Protein AF-A0A7R9VXM3-F1 (afdb_monomer_lite)

pLDDT: mean 88.67, std 7.14, range [49.38, 95.62]

Structure (mmCIF, N/CA/C/O backbone):
data_AF-A0A7R9VXM3-F1
#
_entry.id   AF-A0A7R9VXM3-F1
#
loop_
_atom_site.group_PDB
_atom_site.id
_atom_site.type_symbol
_atom_site.label_atom_id
_atom_site.label_alt_id
_atom_site.label_comp_id
_atom_site.label_asym_id
_atom_site.label_entity_id
_atom_site.label_seq_id
_atom_site.pdbx_PDB_ins_code
_atom_site.Cartn_x
_atom_site.Cartn_y
_atom_site.Cartn_z
_atom_site.occupancy
_atom_site.B_iso_or_equiv
_atom_site.auth_seq_id
_atom_site.auth_comp_id
_atom_site.auth_asym_id
_atom_site.auth_atom_id
_atom_site.pdbx_PDB_model_num
ATOM 1 N N . ILE A 1 1 ? -9.698 -6.255 -7.739 1.00 49.38 1 ILE A N 1
ATOM 2 C CA . ILE A 1 1 ? -10.841 -6.634 -6.862 1.00 49.38 1 ILE A CA 1
ATOM 3 C C . ILE A 1 1 ? -10.531 -7.866 -6.002 1.00 49.38 1 ILE A C 1
ATOM 5 O O . ILE A 1 1 ? -10.840 -7.818 -4.821 1.00 49.38 1 ILE A O 1
ATOM 9 N N . GLY A 1 2 ? -9.868 -8.910 -6.525 1.00 61.34 2 GLY A N 1
ATOM 10 C CA . GLY A 1 2 ? -9.646 -10.189 -5.817 1.00 61.34 2 GLY A CA 1
ATOM 11 C C . GLY A 1 2 ? -9.148 -10.106 -4.365 1.00 61.34 2 GLY A C 1
ATOM 12 O O . GLY A 1 2 ? -9.708 -10.771 -3.503 1.00 61.34 2 GLY A O 1
ATOM 13 N N . GLY A 1 3 ? -8.197 -9.220 -4.042 1.00 63.69 3 GLY A N 1
ATOM 14 C CA . GLY A 1 3 ? -7.724 -9.047 -2.656 1.00 63.69 3 GLY A CA 1
ATOM 15 C C . GLY A 1 3 ? -8.798 -8.590 -1.655 1.00 63.69 3 GLY A C 1
ATOM 16 O O . GLY A 1 3 ? -8.660 -8.815 -0.459 1.00 63.69 3 GLY A O 1
ATOM 17 N N . ARG A 1 4 ? -9.894 -7.986 -2.131 1.00 76.75 4 ARG A N 1
ATOM 18 C CA . ARG A 1 4 ? -11.041 -7.573 -1.304 1.00 76.75 4 ARG A CA 1
ATOM 19 C C . ARG A 1 4 ? -12.062 -8.690 -1.074 1.00 76.75 4 ARG A C 1
ATOM 21 O O . ARG A 1 4 ? -12.939 -8.540 -0.235 1.00 76.75 4 ARG A O 1
ATOM 28 N N . LEU A 1 5 ? -11.941 -9.798 -1.807 1.00 81.00 5 LEU A N 1
ATOM 29 C CA . LEU A 1 5 ? -12.837 -10.957 -1.741 1.00 81.00 5 LEU A CA 1
ATOM 30 C C . LEU A 1 5 ? -12.252 -12.099 -0.898 1.00 81.00 5 LEU A C 1
ATOM 32 O O . LEU A 1 5 ? -12.755 -13.219 -0.933 1.00 81.00 5 LEU A O 1
ATOM 36 N N . VAL A 1 6 ? -11.173 -11.839 -0.153 1.00 80.69 6 VAL A N 1
ATOM 37 C CA . VAL A 1 6 ? -10.501 -12.872 0.637 1.00 80.69 6 VAL A CA 1
ATOM 38 C C . VAL A 1 6 ? -11.431 -13.365 1.758 1.00 80.69 6 VAL A C 1
ATOM 40 O O . VAL A 1 6 ? -11.922 -12.540 2.539 1.00 80.69 6 VAL A O 1
ATOM 43 N N . PRO A 1 7 ? -11.673 -14.690 1.867 1.00 81.44 7 PRO A N 1
ATOM 44 C CA . PRO A 1 7 ? -12.524 -15.272 2.898 1.00 81.44 7 PRO A CA 1
ATOM 45 C C . PRO A 1 7 ? -12.081 -14.878 4.304 1.00 81.44 7 PRO A C 1
ATOM 47 O O . PRO A 1 7 ? -10.887 -14.807 4.586 1.00 81.44 7 PRO A O 1
ATOM 50 N N . ARG A 1 8 ? -13.040 -14.733 5.227 1.00 79.12 8 ARG A N 1
ATOM 51 C CA . ARG A 1 8 ? -12.789 -14.321 6.623 1.00 79.12 8 ARG A CA 1
ATOM 52 C C . ARG A 1 8 ? -11.693 -15.123 7.332 1.00 79.12 8 ARG A C 1
ATOM 54 O O . ARG A 1 8 ? -10.943 -14.569 8.120 1.00 79.12 8 ARG A O 1
ATOM 61 N N . ARG A 1 9 ? -11.580 -16.419 7.024 1.00 82.94 9 ARG A N 1
ATOM 62 C CA . ARG A 1 9 ? -10.581 -17.329 7.617 1.00 82.94 9 ARG A 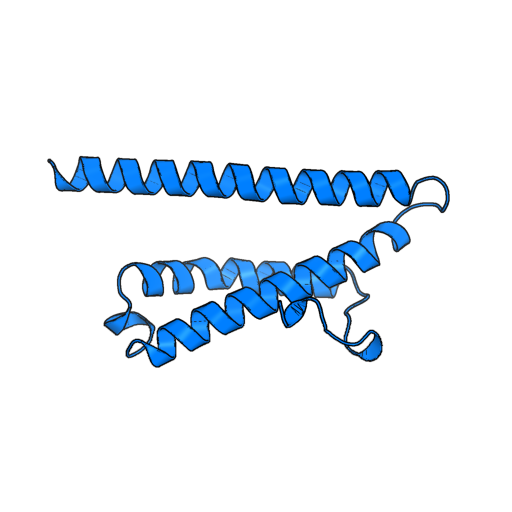CA 1
ATOM 63 C C . ARG A 1 9 ? -9.138 -17.003 7.219 1.00 82.94 9 ARG A C 1
ATOM 65 O O . ARG A 1 9 ? -8.220 -17.404 7.918 1.00 82.94 9 ARG A O 1
ATOM 72 N N . LEU A 1 10 ? -8.952 -16.309 6.100 1.00 84.88 10 LEU A N 1
ATOM 73 C CA . LEU A 1 10 ? -7.647 -15.930 5.562 1.00 84.88 10 LEU A CA 1
ATOM 74 C C . LEU A 1 10 ? -7.318 -14.456 5.825 1.00 84.88 10 LEU A C 1
ATOM 76 O O . LEU A 1 10 ? -6.268 -13.997 5.399 1.00 84.88 10 LEU A O 1
ATOM 80 N N . GLN A 1 11 ? -8.199 -13.708 6.497 1.00 88.88 11 GLN A N 1
ATOM 81 C CA . GLN A 1 11 ? -7.982 -12.298 6.812 1.00 88.88 11 GLN A CA 1
ATOM 82 C C . GLN A 1 11 ? -7.090 -12.155 8.045 1.00 88.88 11 GLN A C 1
ATOM 84 O O . GLN A 1 11 ? -7.301 -12.803 9.071 1.00 88.88 11 GLN A O 1
ATOM 89 N N . LEU A 1 12 ? -6.100 -11.271 7.961 1.00 88.94 12 LEU A N 1
ATOM 90 C CA . LEU A 1 12 ? -5.238 -10.958 9.094 1.00 88.94 12 LEU A CA 1
ATOM 91 C C . LEU A 1 12 ? -5.967 -10.079 10.109 1.00 88.94 12 LEU A C 1
ATOM 93 O O . LEU A 1 12 ? -6.514 -9.037 9.762 1.00 88.94 12 LEU A O 1
ATOM 97 N N . SER A 1 13 ? -5.897 -10.491 11.373 1.00 88.25 13 SER A N 1
ATOM 98 C CA . SER A 1 13 ? -6.465 -9.796 12.537 1.00 88.25 13 SER A CA 1
ATOM 99 C C . SER A 1 13 ? -5.403 -9.205 13.475 1.00 88.25 13 SER A C 1
ATOM 101 O O . SER A 1 13 ? -5.730 -8.585 14.482 1.00 88.25 13 SER A O 1
ATOM 103 N N . SER A 1 14 ? -4.119 -9.381 13.155 1.00 92.94 14 SER A N 1
ATOM 104 C CA . SER A 1 14 ? -2.996 -8.903 13.965 1.00 92.94 14 SER A CA 1
ATOM 105 C C . SER A 1 14 ? -2.434 -7.597 13.401 1.00 92.94 14 SER A C 1
ATOM 107 O O . SER A 1 14 ? -1.920 -7.580 12.281 1.00 92.94 14 SER A O 1
ATOM 109 N N . VAL A 1 15 ? -2.480 -6.522 14.199 1.00 92.94 15 VAL A N 1
ATOM 110 C CA . VAL A 1 15 ? -1.938 -5.200 13.829 1.00 92.94 15 VAL A CA 1
ATOM 111 C C . VAL A 1 15 ? -0.451 -5.267 13.458 1.00 92.94 15 VAL A C 1
ATOM 113 O O . VAL A 1 15 ? -0.122 -4.823 12.358 1.00 92.94 15 VAL A O 1
ATOM 116 N N . PRO A 1 16 ? 0.456 -5.864 14.265 1.00 95.06 16 PRO A N 1
ATOM 117 C CA . PRO A 1 16 ? 1.874 -5.920 13.905 1.00 95.06 16 PRO A CA 1
ATOM 118 C C . PRO A 1 16 ? 2.132 -6.629 12.574 1.00 95.06 16 PRO A C 1
ATOM 120 O O . PRO A 1 16 ? 2.958 -6.183 11.783 1.00 95.06 16 PRO A O 1
ATOM 123 N N . ARG A 1 17 ? 1.390 -7.709 12.285 1.00 94.06 17 ARG A N 1
ATOM 124 C CA . ARG A 1 17 ? 1.520 -8.436 11.012 1.00 94.06 17 ARG A CA 1
ATOM 125 C C . ARG A 1 17 ? 1.022 -7.609 9.829 1.00 94.06 17 ARG A C 1
ATOM 127 O O . ARG A 1 17 ? 1.646 -7.650 8.773 1.00 94.06 17 ARG A O 1
ATOM 134 N N . LEU A 1 18 ? -0.067 -6.853 9.992 1.00 93.12 18 LEU A N 1
ATOM 135 C CA . LEU A 1 18 ? -0.535 -5.937 8.950 1.00 93.12 18 LEU A CA 1
ATOM 136 C C . LEU A 1 18 ? 0.456 -4.809 8.685 1.00 93.12 18 LEU A C 1
ATOM 138 O O . LEU A 1 18 ? 0.726 -4.517 7.523 1.00 93.12 18 LEU A O 1
ATOM 142 N N . LEU A 1 19 ? 1.024 -4.213 9.735 1.00 94.19 19 LEU A N 1
ATOM 143 C CA . LEU A 1 19 ? 2.047 -3.179 9.591 1.00 94.19 19 LEU A CA 1
ATOM 144 C C . LEU A 1 19 ? 3.287 -3.728 8.883 1.00 94.19 19 LEU A C 1
ATOM 146 O O . LEU A 1 19 ? 3.764 -3.108 7.938 1.00 94.19 19 LEU A O 1
ATOM 150 N N . LEU A 1 20 ? 3.754 -4.922 9.262 1.00 95.62 20 LEU A N 1
ATOM 151 C CA . LEU A 1 20 ? 4.876 -5.583 8.596 1.00 95.62 20 LEU A CA 1
ATOM 152 C C . LEU A 1 20 ? 4.598 -5.825 7.108 1.00 95.62 20 LEU A C 1
ATOM 154 O O . LEU A 1 20 ? 5.431 -5.493 6.271 1.00 95.62 20 LEU A O 1
ATOM 158 N N . LEU A 1 21 ? 3.430 -6.364 6.751 1.00 93.50 21 LEU A N 1
ATOM 159 C CA . LEU A 1 21 ? 3.079 -6.560 5.342 1.00 93.50 21 LEU A CA 1
ATOM 160 C C . LEU A 1 21 ? 2.926 -5.233 4.587 1.00 93.50 21 LEU A C 1
ATOM 162 O O . LEU A 1 21 ? 3.285 -5.158 3.413 1.00 93.50 21 LEU A O 1
ATOM 166 N N . GLY A 1 22 ? 2.428 -4.187 5.250 1.00 93.12 22 GLY A N 1
ATOM 167 C CA . GLY A 1 22 ? 2.403 -2.828 4.715 1.00 93.12 22 GLY A CA 1
ATOM 168 C C . GLY A 1 22 ? 3.806 -2.309 4.401 1.00 93.12 22 GLY A C 1
ATOM 169 O O . GLY A 1 22 ? 4.033 -1.797 3.306 1.00 93.12 22 GLY A O 1
ATOM 170 N N . LEU A 1 23 ? 4.762 -2.516 5.310 1.00 94.75 23 LEU A N 1
ATOM 171 C CA . LEU A 1 23 ? 6.168 -2.156 5.117 1.00 94.75 23 LEU A CA 1
ATOM 172 C C . LEU A 1 23 ? 6.821 -2.963 3.995 1.00 94.75 23 LEU A C 1
ATOM 174 O O . LEU A 1 23 ? 7.456 -2.377 3.127 1.00 94.75 23 LEU A O 1
ATOM 178 N N . LEU A 1 24 ? 6.627 -4.283 3.962 1.00 93.75 24 LEU A N 1
ATOM 179 C CA . LEU A 1 24 ? 7.152 -5.138 2.892 1.00 93.75 24 LEU A CA 1
ATOM 180 C C . LEU A 1 24 ? 6.608 -4.716 1.525 1.00 93.75 24 LEU A C 1
ATOM 182 O O . LEU A 1 24 ? 7.342 -4.649 0.541 1.00 93.75 24 LEU A O 1
ATOM 186 N N . LYS A 1 25 ? 5.324 -4.357 1.464 1.00 92.25 25 LYS A N 1
ATOM 187 C CA . LYS A 1 25 ? 4.729 -3.809 0.251 1.00 92.25 25 LYS A CA 1
ATOM 188 C C . LYS A 1 25 ? 5.338 -2.457 -0.118 1.00 92.25 25 LYS A C 1
ATOM 190 O O . LYS A 1 25 ? 5.670 -2.258 -1.284 1.00 92.25 25 LYS A O 1
ATOM 195 N N . ALA A 1 26 ? 5.498 -1.543 0.834 1.00 90.56 26 ALA A N 1
ATOM 196 C CA . ALA A 1 26 ? 6.141 -0.256 0.581 1.00 90.56 26 ALA A CA 1
ATOM 197 C C . ALA A 1 26 ? 7.584 -0.438 0.077 1.00 90.56 26 ALA A C 1
ATOM 199 O O . ALA A 1 26 ? 7.978 0.207 -0.888 1.00 90.56 26 ALA A O 1
ATOM 200 N N . ALA A 1 27 ? 8.329 -1.392 0.639 1.00 92.25 27 ALA A N 1
ATOM 201 C CA . ALA A 1 27 ? 9.678 -1.747 0.204 1.00 92.25 27 ALA A CA 1
ATOM 202 C C . ALA A 1 27 ? 9.734 -2.307 -1.229 1.00 92.25 27 ALA A C 1
ATOM 204 O O . ALA A 1 27 ? 10.783 -2.249 -1.861 1.00 92.25 27 ALA A O 1
ATOM 205 N N . SER A 1 28 ? 8.617 -2.805 -1.771 1.00 90.19 28 SER A N 1
ATOM 206 C CA . SER A 1 28 ? 8.522 -3.235 -3.174 1.00 90.19 28 SER A CA 1
ATOM 207 C C . SER A 1 28 ? 8.192 -2.103 -4.164 1.00 90.19 28 SER A C 1
ATOM 209 O O . SER A 1 28 ? 8.207 -2.332 -5.372 1.00 90.19 28 SER A O 1
ATOM 211 N N . LEU A 1 29 ? 7.938 -0.872 -3.695 1.00 88.75 29 LEU A N 1
ATOM 212 C CA . LEU A 1 29 ? 7.689 0.284 -4.571 1.00 88.75 29 LEU A CA 1
ATOM 213 C C . LEU A 1 29 ? 8.855 0.609 -5.522 1.00 88.75 29 LEU A C 1
ATOM 215 O O . LEU A 1 29 ? 8.570 0.841 -6.694 1.00 88.75 29 LEU A O 1
ATOM 219 N N . PRO A 1 30 ? 10.139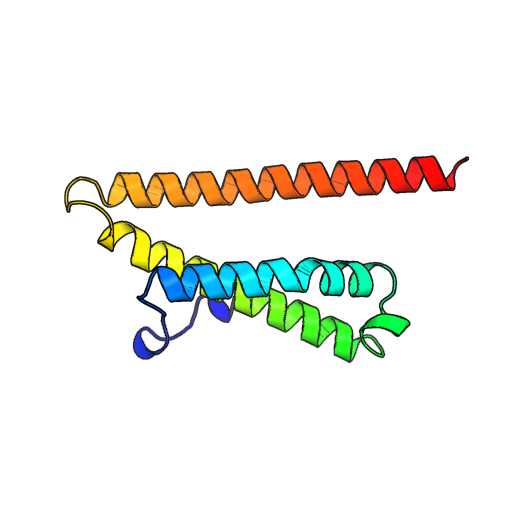 0.600 -5.105 1.00 88.88 30 PRO A N 1
ATOM 220 C CA . PRO A 1 30 ? 11.253 0.861 -6.018 1.00 88.88 30 PRO A CA 1
ATOM 221 C C . PRO A 1 30 ? 11.288 -0.111 -7.199 1.00 88.88 30 PRO A C 1
ATOM 223 O O . PRO A 1 30 ? 11.520 0.310 -8.328 1.00 88.88 30 PRO A O 1
ATOM 226 N N . LEU A 1 31 ? 10.981 -1.393 -6.959 1.00 88.00 31 LEU A N 1
ATOM 227 C CA . LEU A 1 31 ? 10.875 -2.400 -8.015 1.00 88.00 31 LEU A CA 1
ATOM 228 C C . LEU A 1 31 ? 9.719 -2.088 -8.974 1.00 88.00 31 LEU A C 1
ATOM 230 O O . LEU A 1 31 ? 9.874 -2.224 -10.183 1.00 88.00 31 LEU A O 1
ATOM 234 N N . LEU A 1 32 ? 8.576 -1.637 -8.448 1.00 87.19 32 LEU A N 1
ATOM 235 C CA . LEU A 1 32 ? 7.437 -1.228 -9.269 1.00 87.19 32 LEU A CA 1
ATOM 236 C C . LEU A 1 32 ? 7.781 -0.013 -10.143 1.00 87.19 32 LEU A C 1
ATOM 238 O O . LEU A 1 32 ? 7.457 -0.009 -11.325 1.00 87.19 32 LEU A O 1
ATOM 242 N N . PHE A 1 33 ? 8.473 0.990 -9.595 1.00 86.00 33 PHE A N 1
ATOM 243 C CA . PHE A 1 33 ? 8.943 2.140 -10.371 1.00 86.00 33 PHE A CA 1
ATOM 244 C C . PHE A 1 33 ? 9.946 1.724 -11.453 1.00 86.00 33 PHE A C 1
ATOM 246 O O . PHE A 1 33 ? 9.793 2.120 -12.605 1.00 86.00 33 PHE A O 1
ATOM 253 N N . LEU A 1 34 ? 10.918 0.870 -11.119 1.00 88.44 34 LEU A N 1
ATOM 254 C CA . LEU A 1 34 ? 11.847 0.289 -12.094 1.00 88.44 34 LEU A CA 1
ATOM 255 C C . LEU A 1 34 ? 11.107 -0.440 -13.219 1.00 88.44 34 LEU A C 1
ATOM 257 O O . LEU A 1 34 ? 11.437 -0.249 -14.383 1.00 88.44 34 LEU A O 1
ATOM 261 N N . ALA A 1 35 ? 10.080 -1.220 -12.889 1.00 87.44 35 ALA A N 1
ATOM 262 C CA . ALA A 1 35 ? 9.273 -1.929 -13.873 1.00 87.44 35 ALA A CA 1
ATOM 263 C C . ALA A 1 35 ? 8.413 -1.007 -14.750 1.00 87.44 35 ALA A C 1
ATOM 265 O O . ALA A 1 35 ? 8.162 -1.342 -15.902 1.00 87.44 35 ALA A O 1
ATOM 266 N N . ILE A 1 36 ? 7.980 0.149 -14.239 1.00 83.19 36 ILE A N 1
ATOM 267 C CA . ILE A 1 36 ? 7.218 1.139 -15.015 1.00 83.19 36 ILE A CA 1
ATOM 268 C C . ILE A 1 36 ? 8.119 1.854 -16.029 1.00 83.19 36 ILE A C 1
ATOM 270 O O . ILE A 1 36 ? 7.723 2.019 -17.179 1.00 83.19 36 ILE A O 1
ATOM 274 N N . PHE A 1 37 ? 9.319 2.273 -15.621 1.00 83.38 37 PHE A N 1
ATOM 275 C CA . PHE A 1 37 ? 10.222 3.035 -16.493 1.00 83.38 37 PHE A CA 1
ATOM 276 C C . PHE A 1 37 ? 11.117 2.149 -17.372 1.00 83.38 37 PHE A C 1
ATOM 278 O O . PHE A 1 37 ? 11.471 2.544 -18.479 1.00 83.38 37 PHE A O 1
ATOM 285 N N . TYR A 1 38 ? 11.463 0.946 -16.904 1.00 86.44 38 TYR A N 1
ATOM 286 C CA . TYR A 1 38 ? 12.373 0.006 -17.569 1.00 86.44 38 TYR A CA 1
ATOM 287 C C . TYR A 1 38 ? 11.807 -1.429 -17.560 1.00 86.44 38 TYR A C 1
ATOM 289 O O . TYR A 1 38 ? 12.416 -2.345 -16.991 1.00 86.44 38 TYR A O 1
ATOM 297 N N . PRO A 1 39 ? 10.641 -1.660 -18.194 1.00 81.69 39 PRO A N 1
ATOM 298 C CA . PRO A 1 39 ? 9.894 -2.916 -18.081 1.00 81.69 39 PRO A CA 1
ATOM 299 C C . PRO A 1 39 ? 10.707 -4.144 -18.501 1.00 81.69 39 PRO A C 1
ATOM 301 O O . PRO A 1 39 ? 10.739 -5.143 -17.775 1.00 81.69 39 PRO A O 1
ATOM 304 N N . SER A 1 40 ? 11.433 -4.058 -19.618 1.00 81.56 40 SER A N 1
ATOM 305 C CA . SER A 1 40 ? 12.228 -5.167 -20.160 1.00 81.56 40 SER A CA 1
ATOM 306 C C . SER A 1 40 ? 13.376 -5.584 -19.235 1.00 81.56 40 SER A C 1
ATOM 308 O O . SER A 1 40 ? 13.639 -6.774 -19.090 1.00 81.56 40 SER A O 1
ATOM 310 N N . ALA A 1 41 ? 14.026 -4.622 -18.572 1.00 82.44 41 ALA A N 1
ATOM 311 C CA . ALA A 1 41 ? 15.156 -4.878 -17.677 1.00 82.44 41 ALA A CA 1
ATOM 312 C C . ALA A 1 41 ? 14.715 -5.399 -16.300 1.00 82.44 41 ALA A C 1
ATOM 314 O O . ALA A 1 41 ? 15.406 -6.217 -15.701 1.00 82.44 41 ALA A O 1
ATOM 315 N N . ALA A 1 42 ? 13.567 -4.937 -15.797 1.00 84.00 42 ALA A N 1
ATOM 316 C CA . ALA A 1 42 ? 13.104 -5.266 -14.451 1.00 84.00 42 ALA A CA 1
ATOM 317 C C . ALA A 1 42 ? 12.222 -6.523 -14.382 1.00 84.00 42 ALA A C 1
ATOM 319 O O . ALA A 1 42 ? 12.167 -7.171 -13.339 1.00 84.00 42 ALA A O 1
ATOM 320 N N . THR A 1 43 ? 11.499 -6.856 -15.457 1.00 87.62 43 THR A N 1
ATOM 321 C CA . THR A 1 43 ? 10.454 -7.899 -15.412 1.00 87.62 43 THR A CA 1
ATOM 322 C C . THR A 1 43 ? 10.562 -8.966 -16.498 1.00 87.62 43 THR A C 1
ATOM 324 O O . THR A 1 43 ? 9.817 -9.941 -16.459 1.00 87.62 43 THR A O 1
ATOM 327 N N . GLY A 1 44 ? 11.490 -8.824 -17.450 1.00 86.44 44 GLY A N 1
ATOM 328 C CA . GLY A 1 44 ? 11.674 -9.799 -18.530 1.00 86.44 44 GLY A CA 1
ATOM 329 C C . GLY A 1 44 ? 10.561 -9.796 -19.587 1.00 86.44 44 GLY A C 1
ATOM 330 O O . GLY A 1 44 ? 10.492 -10.724 -20.387 1.00 86.44 44 GLY A O 1
ATOM 331 N N . GLY A 1 45 ? 9.697 -8.772 -19.596 1.00 87.06 45 GLY A N 1
ATOM 332 C CA . GLY A 1 45 ? 8.645 -8.563 -20.597 1.00 87.06 45 GLY A CA 1
ATOM 333 C C . GLY A 1 45 ? 7.249 -8.367 -19.999 1.00 87.06 45 GLY A C 1
ATOM 334 O O . GLY A 1 45 ? 7.060 -8.352 -18.782 1.00 87.06 45 GLY A O 1
ATOM 335 N N . ASP A 1 46 ? 6.249 -8.249 -20.873 1.00 89.06 46 ASP A N 1
ATOM 336 C CA . ASP A 1 46 ? 4.880 -7.849 -20.511 1.00 89.06 46 ASP A CA 1
ATOM 337 C C . ASP A 1 46 ? 4.202 -8.794 -19.514 1.00 89.06 46 ASP A C 1
ATOM 339 O O . ASP A 1 46 ? 3.468 -8.351 -18.632 1.00 89.06 46 ASP A O 1
ATOM 343 N N . VAL A 1 47 ? 4.473 -10.101 -19.610 1.00 91.19 47 VAL A N 1
ATOM 344 C CA . VAL A 1 47 ? 3.929 -11.099 -18.674 1.00 91.19 47 VAL A CA 1
ATOM 345 C C . VAL A 1 47 ? 4.465 -10.859 -17.264 1.00 91.19 47 VAL A C 1
ATOM 347 O O . VAL A 1 47 ? 3.699 -10.879 -16.301 1.00 91.19 47 VAL A O 1
ATOM 350 N N . GLY A 1 48 ? 5.765 -10.588 -17.129 1.00 90.25 48 GLY A N 1
ATOM 351 C CA . GLY A 1 48 ? 6.381 -10.288 -15.839 1.00 90.25 48 GLY A CA 1
ATOM 352 C C . GLY A 1 48 ? 5.842 -8.990 -15.242 1.00 90.25 48 GLY A C 1
ATOM 353 O O . GLY A 1 48 ? 5.505 -8.951 -14.057 1.00 90.25 48 GLY A O 1
ATOM 354 N N . LEU A 1 49 ? 5.676 -7.953 -16.068 1.00 90.25 49 LEU A N 1
ATOM 355 C CA . LEU A 1 49 ? 5.060 -6.692 -15.656 1.00 90.25 49 LEU A CA 1
ATOM 356 C C . LEU A 1 49 ? 3.610 -6.894 -15.195 1.00 90.25 49 LEU A C 1
ATOM 358 O O . LEU A 1 49 ? 3.232 -6.420 -14.122 1.00 90.25 49 LEU A O 1
ATOM 362 N N . ALA A 1 50 ? 2.809 -7.638 -15.960 1.00 91.31 50 ALA A N 1
ATOM 363 C CA . ALA A 1 50 ? 1.422 -7.939 -15.621 1.00 91.31 50 ALA A CA 1
ATOM 364 C C . ALA A 1 50 ? 1.310 -8.714 -14.299 1.00 91.31 50 ALA A C 1
ATOM 366 O O . ALA A 1 50 ? 0.460 -8.391 -13.465 1.00 91.31 50 ALA A O 1
ATOM 367 N N . LEU A 1 51 ? 2.193 -9.692 -14.068 1.00 91.75 51 LEU A N 1
ATOM 368 C CA . LEU A 1 51 ?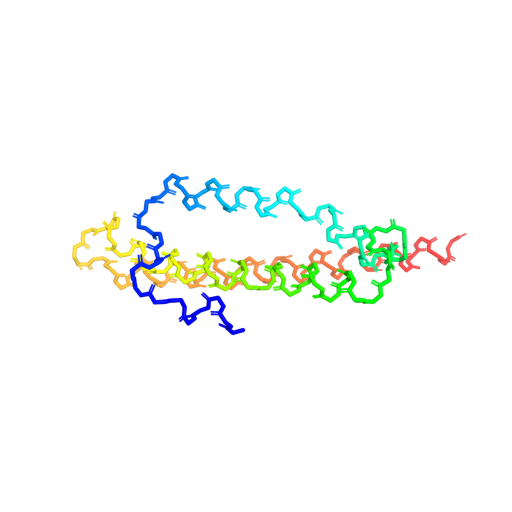 2.259 -10.434 -12.809 1.00 91.75 51 LEU A CA 1
ATOM 369 C C . LEU A 1 51 ? 2.655 -9.530 -11.639 1.00 91.75 51 LEU A C 1
ATOM 371 O O . LEU A 1 51 ? 1.996 -9.563 -10.599 1.00 91.75 51 LEU A O 1
ATOM 375 N N . LEU A 1 52 ? 3.682 -8.694 -11.803 1.00 91.25 52 LEU A N 1
ATOM 376 C CA . LEU A 1 52 ? 4.130 -7.764 -10.767 1.00 91.25 52 LEU A CA 1
ATOM 377 C C . LEU A 1 52 ? 3.010 -6.793 -10.374 1.00 91.25 52 LEU A C 1
ATOM 379 O O . LEU A 1 52 ? 2.671 -6.680 -9.193 1.00 91.25 52 LEU A O 1
ATOM 383 N N . VAL A 1 53 ? 2.396 -6.135 -11.359 1.00 90.69 53 VAL A N 1
ATOM 384 C CA . VAL A 1 53 ? 1.283 -5.198 -11.147 1.00 90.69 53 VAL A CA 1
ATOM 385 C C . VAL A 1 53 ? 0.082 -5.917 -10.535 1.00 90.69 53 VAL A C 1
ATOM 387 O O . VAL A 1 53 ? -0.502 -5.421 -9.569 1.00 90.69 53 VAL A O 1
ATOM 390 N N . GLY A 1 54 ? -0.256 -7.109 -11.035 1.00 90.94 54 GLY A N 1
ATOM 391 C CA . GLY A 1 54 ? -1.343 -7.940 -10.522 1.00 90.94 54 GLY A CA 1
ATOM 392 C C . GLY A 1 54 ? -1.156 -8.299 -9.047 1.00 90.94 54 GLY A C 1
ATOM 393 O O . GLY A 1 54 ? -2.047 -8.045 -8.231 1.00 90.94 54 GLY A O 1
ATOM 394 N N . CYS A 1 55 ? 0.021 -8.803 -8.675 1.00 90.44 55 CYS A N 1
ATOM 395 C CA . CYS A 1 55 ? 0.394 -9.085 -7.288 1.00 90.44 55 CYS A CA 1
ATOM 396 C C . CYS A 1 55 ? 0.324 -7.824 -6.420 1.00 90.44 55 CYS A C 1
ATOM 398 O O . CYS A 1 55 ? -0.239 -7.850 -5.320 1.00 90.44 55 CYS A O 1
ATOM 400 N N . PHE A 1 56 ? 0.827 -6.695 -6.926 1.00 91.31 56 PHE A N 1
ATOM 401 C CA . PHE A 1 56 ? 0.797 -5.428 -6.207 1.00 91.31 56 PHE A CA 1
ATOM 402 C C . PHE A 1 56 ? -0.642 -4.967 -5.937 1.00 91.31 56 PHE A C 1
ATOM 404 O O . PHE A 1 56 ? -0.958 -4.551 -4.819 1.00 91.31 56 PHE A O 1
ATOM 411 N N . TRP A 1 57 ? -1.532 -5.090 -6.922 1.00 89.88 57 TRP A N 1
ATOM 412 C CA . TRP A 1 57 ? -2.952 -4.756 -6.813 1.00 89.88 57 TRP A CA 1
ATOM 413 C C . TRP A 1 57 ? -3.718 -5.678 -5.866 1.00 89.88 57 TRP A C 1
ATOM 415 O O . TRP A 1 57 ? -4.492 -5.198 -5.030 1.00 89.88 57 TRP A O 1
ATOM 425 N N . VAL A 1 58 ? -3.513 -6.993 -5.970 1.00 90.81 58 VAL A N 1
ATOM 426 C CA . VAL A 1 58 ? -4.138 -7.971 -5.069 1.00 90.81 58 VAL A CA 1
ATOM 427 C C . VAL A 1 58 ? -3.691 -7.711 -3.632 1.00 90.81 58 VAL A C 1
ATOM 429 O O . VAL A 1 58 ? -4.544 -7.586 -2.752 1.00 90.81 58 VAL A O 1
ATOM 432 N N . GLY A 1 59 ? -2.388 -7.518 -3.407 1.00 90.81 59 GLY A N 1
ATOM 433 C CA . GLY A 1 59 ? -1.834 -7.175 -2.099 1.00 90.81 59 GLY A CA 1
ATOM 434 C C . GLY A 1 59 ? -2.392 -5.866 -1.535 1.00 90.81 59 GLY A C 1
ATOM 435 O O . GLY A 1 59 ? -2.777 -5.823 -0.368 1.00 90.81 59 GLY A O 1
ATOM 436 N N . SER A 1 60 ? -2.524 -4.816 -2.359 1.00 90.94 60 SER A N 1
ATOM 437 C CA . SER A 1 60 ? -3.177 -3.558 -1.954 1.00 90.94 60 SER A CA 1
ATOM 438 C C . SER A 1 60 ? -4.617 -3.795 -1.498 1.00 90.94 60 SER A C 1
ATOM 440 O O . SER A 1 60 ? -5.023 -3.317 -0.441 1.00 90.94 60 SER A O 1
ATOM 442 N N . GLY A 1 61 ? -5.398 -4.544 -2.283 1.00 90.88 61 GLY A N 1
ATOM 443 C CA . GLY A 1 61 ? -6.790 -4.846 -1.956 1.00 90.88 61 GLY A CA 1
ATOM 444 C C . GLY A 1 61 ? -6.930 -5.626 -0.649 1.00 90.88 61 GLY A C 1
ATOM 445 O O . GLY A 1 61 ? -7.800 -5.307 0.162 1.00 90.88 61 GLY A O 1
ATOM 446 N N . TYR A 1 62 ? -6.050 -6.601 -0.435 1.00 92.56 62 TYR A N 1
ATOM 447 C CA . TYR A 1 62 ? -6.027 -7.425 0.768 1.00 92.56 62 TYR A CA 1
ATOM 448 C C . TYR A 1 62 ? -5.661 -6.628 2.025 1.00 92.56 62 TYR A C 1
ATOM 450 O O . TYR A 1 62 ? -6.415 -6.650 3.000 1.00 92.56 62 TYR A O 1
ATOM 458 N N . LEU A 1 63 ? -4.564 -5.864 1.988 1.00 92.81 63 LEU A N 1
ATOM 459 C CA . LEU A 1 63 ? -4.132 -5.025 3.112 1.00 92.81 63 LEU A CA 1
ATOM 460 C C . LEU A 1 63 ? -5.168 -3.975 3.480 1.00 92.81 63 LEU A C 1
ATOM 462 O O . LEU A 1 63 ? -5.462 -3.786 4.659 1.00 92.81 63 LEU A O 1
ATOM 466 N N . ASN A 1 64 ? -5.752 -3.330 2.471 1.00 91.88 64 ASN A N 1
ATOM 467 C CA . ASN A 1 64 ? -6.804 -2.351 2.679 1.00 91.88 64 ASN A CA 1
ATOM 468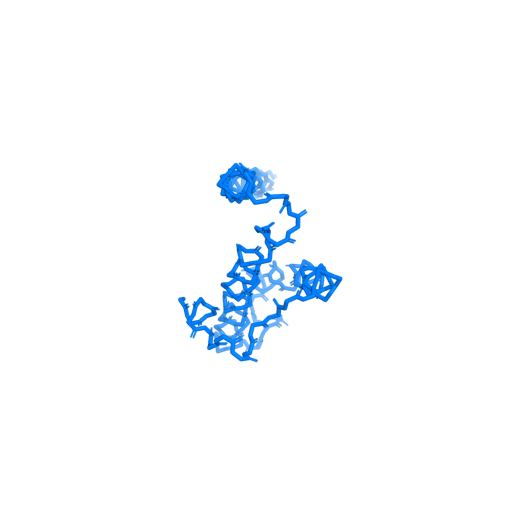 C C . ASN A 1 64 ? -7.989 -2.991 3.414 1.00 91.88 64 ASN A C 1
ATOM 470 O O . ASN A 1 64 ? -8.419 -2.497 4.450 1.00 91.88 64 ASN A O 1
ATOM 474 N N . THR A 1 65 ? -8.461 -4.142 2.930 1.00 91.56 65 THR A N 1
ATOM 475 C CA . THR A 1 65 ? -9.607 -4.852 3.521 1.00 91.56 65 THR A CA 1
ATOM 476 C C . THR A 1 65 ? -9.338 -5.280 4.959 1.00 91.56 65 THR A C 1
ATOM 478 O O . THR A 1 65 ? -10.153 -5.007 5.836 1.00 91.56 65 THR A O 1
ATOM 481 N N . CYS A 1 66 ? -8.186 -5.898 5.229 1.00 92.56 66 CYS A N 1
ATOM 482 C CA . CYS A 1 66 ? -7.845 -6.322 6.587 1.00 92.56 66 CYS A CA 1
ATOM 483 C C . CYS A 1 66 ? -7.731 -5.128 7.542 1.00 92.56 66 CYS A C 1
ATOM 485 O O . CYS A 1 66 ? -8.202 -5.201 8.674 1.00 92.56 66 CYS A O 1
ATOM 487 N N . SER A 1 67 ? -7.175 -4.006 7.080 1.00 92.38 67 SER A N 1
ATOM 488 C CA . SER A 1 67 ? -7.053 -2.805 7.910 1.00 92.38 67 SER A CA 1
ATOM 489 C C . SER A 1 67 ? -8.419 -2.221 8.293 1.00 92.38 67 SER A C 1
ATOM 491 O O . SER A 1 67 ? -8.633 -1.910 9.464 1.00 92.38 67 SER A O 1
ATOM 493 N N . TYR A 1 68 ? -9.375 -2.170 7.354 1.00 91.12 68 TYR A N 1
ATOM 494 C CA . TYR A 1 68 ? -10.753 -1.742 7.645 1.00 91.12 68 TYR A CA 1
ATOM 495 C C . TYR A 1 68 ? -11.473 -2.656 8.642 1.00 91.12 68 TYR A C 1
ATOM 497 O O . TYR A 1 68 ? -12.332 -2.194 9.388 1.00 91.12 68 TYR A O 1
ATOM 505 N N . LEU A 1 69 ? -11.136 -3.946 8.667 1.00 91.44 69 LEU A N 1
ATOM 506 C CA . LEU A 1 69 ? -11.734 -4.903 9.598 1.00 91.44 69 LEU A CA 1
ATOM 507 C C . LEU A 1 69 ? -11.115 -4.837 10.996 1.00 91.44 69 LEU A C 1
ATOM 509 O O . LEU A 1 69 ? -11.825 -5.051 11.977 1.00 91.44 69 LEU A O 1
ATOM 513 N N . ILE A 1 70 ? -9.819 -4.534 11.094 1.00 92.75 70 ILE A N 1
ATOM 514 C CA . ILE A 1 70 ? -9.121 -4.402 12.377 1.00 92.75 70 ILE A CA 1
ATOM 515 C C . ILE A 1 70 ? -9.427 -3.068 13.058 1.00 92.75 70 ILE A C 1
ATOM 517 O O . ILE A 1 70 ? -9.597 -3.042 14.270 1.00 92.75 70 ILE A O 1
ATOM 521 N N . VAL A 1 71 ? -9.500 -1.951 12.331 1.00 93.44 71 VAL A N 1
ATOM 522 C CA . VAL A 1 71 ? -9.633 -0.617 12.950 1.00 93.44 71 VAL A CA 1
ATOM 523 C C . VAL A 1 71 ? -10.744 -0.520 14.014 1.00 93.44 71 VAL A C 1
ATOM 525 O O . VAL A 1 71 ? -10.465 -0.032 15.112 1.00 93.44 71 VAL A O 1
ATOM 528 N N . PRO A 1 72 ? -11.969 -1.036 13.787 1.00 91.56 72 PRO A N 1
ATOM 529 C CA . PRO A 1 72 ? -13.039 -0.988 14.785 1.00 91.56 72 PRO A CA 1
ATOM 530 C C . PRO A 1 72 ? -12.775 -1.839 16.035 1.00 91.56 72 PRO A C 1
ATOM 532 O O . PRO A 1 72 ? -13.453 -1.655 17.044 1.00 91.56 72 PRO A O 1
ATOM 535 N N . THR A 1 73 ? -11.839 -2.793 15.985 1.00 92.38 73 THR A N 1
ATOM 536 C CA . THR A 1 73 ? -11.450 -3.608 17.147 1.00 92.38 73 THR A CA 1
ATOM 537 C C . THR A 1 73 ? -10.409 -2.917 18.023 1.00 92.38 73 THR A C 1
ATOM 539 O O . THR A 1 73 ? -10.129 -3.406 19.111 1.00 92.38 73 THR A O 1
ATOM 542 N N . LEU A 1 74 ? -9.832 -1.800 17.565 1.00 93.00 74 LEU A N 1
ATOM 543 C CA . LEU A 1 74 ? -8.821 -1.028 18.297 1.00 93.00 74 LEU A CA 1
ATOM 544 C C . LEU A 1 74 ? -9.416 0.099 19.146 1.00 93.00 74 LEU A C 1
ATOM 546 O O . LEU A 1 74 ? -8.688 0.759 19.881 1.00 93.00 74 LEU A O 1
ATOM 550 N N . VAL A 1 75 ? -10.724 0.336 19.036 1.00 95.25 75 VAL A N 1
ATOM 551 C CA . VAL A 1 75 ? -11.418 1.437 19.709 1.00 95.25 75 VAL A CA 1
ATOM 552 C C . VAL A 1 75 ? -12.615 0.935 20.524 1.00 95.25 75 VAL A C 1
ATOM 554 O O . VAL A 1 75 ? -13.176 -0.123 20.215 1.00 95.25 75 VAL A O 1
ATOM 557 N N . PRO A 1 76 ? -13.062 1.691 21.545 1.00 95.50 76 PRO A N 1
ATOM 558 C CA . PRO A 1 76 ? -14.270 1.362 22.297 1.00 95.50 76 PRO A CA 1
ATOM 559 C C . PRO A 1 76 ? -15.527 1.277 21.404 1.00 95.50 76 PRO A C 1
ATOM 561 O O . PRO A 1 76 ? -15.595 1.948 20.369 1.00 95.50 76 PRO A O 1
ATOM 564 N N . PRO A 1 77 ? -16.574 0.521 21.804 1.00 93.12 77 PRO A N 1
ATOM 565 C CA . PRO A 1 77 ? -17.773 0.297 20.987 1.00 93.12 77 PRO A CA 1
ATOM 566 C C . PRO A 1 77 ? -18.450 1.567 20.455 1.00 93.12 77 PRO A C 1
ATOM 568 O O . PRO A 1 77 ? -18.876 1.579 19.302 1.00 93.12 77 PRO A O 1
ATOM 571 N N . GLY A 1 78 ? -18.487 2.642 21.249 1.00 95.38 78 GLY A N 1
ATOM 572 C CA . GLY A 1 78 ? -19.088 3.922 20.858 1.00 95.38 78 GLY A CA 1
ATOM 573 C C . GLY A 1 78 ? -18.305 4.717 19.805 1.00 95.38 78 GLY A C 1
ATOM 574 O O . GLY A 1 78 ? -18.820 5.701 19.289 1.00 95.38 78 GLY A O 1
ATOM 575 N N . GLN A 1 79 ? -17.079 4.308 19.461 1.00 95.50 79 GLN A N 1
ATOM 576 C CA . GLN A 1 79 ? -16.192 5.048 18.550 1.00 95.50 79 GLN A CA 1
ATOM 577 C C . GLN A 1 79 ? -15.911 4.316 17.230 1.00 95.50 79 GLN A C 1
ATOM 579 O O . GLN A 1 79 ? -15.213 4.841 16.363 1.00 95.50 79 GLN A O 1
ATOM 584 N N . LYS A 1 80 ? -16.473 3.118 17.027 1.00 93.81 80 LYS A N 1
ATOM 585 C CA . LYS A 1 80 ? -16.213 2.275 15.844 1.00 93.81 80 LYS A CA 1
ATOM 586 C C . LYS A 1 80 ? -16.518 2.970 14.514 1.00 93.81 80 LYS A C 1
ATOM 588 O O . LYS A 1 80 ? -15.753 2.832 13.557 1.00 93.81 80 LYS A O 1
ATOM 593 N N . GLY A 1 81 ? -17.614 3.731 14.461 1.00 92.75 81 GLY A N 1
ATOM 594 C CA . GLY A 1 81 ? -17.997 4.510 13.281 1.00 92.75 81 GLY A CA 1
ATOM 595 C C . GLY A 1 81 ? -16.988 5.616 12.965 1.00 92.75 81 GLY A C 1
ATOM 596 O O . GLY A 1 81 ? -16.513 5.707 11.836 1.00 92.75 81 GLY A O 1
ATOM 597 N N . ALA A 1 82 ? -16.586 6.389 13.979 1.00 94.31 82 ALA A N 1
ATOM 598 C CA . ALA A 1 82 ? -15.590 7.450 13.832 1.00 94.31 82 ALA A CA 1
ATOM 599 C C . ALA A 1 82 ? -14.225 6.900 13.391 1.00 94.31 82 ALA A C 1
ATOM 601 O O . ALA A 1 82 ? -13.615 7.437 12.471 1.00 94.31 82 ALA A O 1
ATOM 602 N N . ALA A 1 83 ? -13.779 5.784 13.975 1.00 93.62 83 ALA A N 1
ATOM 603 C CA . ALA A 1 83 ? -12.524 5.138 13.597 1.00 93.62 83 ALA A CA 1
ATOM 604 C C . ALA A 1 83 ? -12.535 4.650 12.134 1.00 93.62 83 ALA A C 1
ATOM 606 O O . ALA A 1 83 ? -11.571 4.859 11.398 1.00 93.62 83 ALA A O 1
ATOM 607 N N . SER A 1 84 ? -13.652 4.072 11.681 1.00 91.38 84 SER A N 1
ATOM 608 C CA . SER A 1 84 ? -13.833 3.667 10.276 1.00 91.38 84 SER A CA 1
ATOM 609 C C . SER A 1 84 ? -13.849 4.872 9.325 1.00 91.38 84 SER A C 1
ATOM 611 O O . SER A 1 84 ? -13.274 4.822 8.234 1.00 91.38 84 SER A O 1
ATOM 613 N N . GLY A 1 85 ? -14.472 5.975 9.753 1.00 92.31 85 GLY A N 1
ATOM 614 C CA . GLY A 1 85 ? -14.469 7.246 9.030 1.00 92.31 85 GLY A CA 1
ATOM 615 C C . GLY A 1 85 ? -13.058 7.814 8.875 1.00 92.31 85 GLY A C 1
ATOM 616 O O . GLY A 1 85 ? -12.639 8.102 7.757 1.00 92.31 85 GLY A O 1
ATOM 617 N N . LEU A 1 86 ? -12.288 7.878 9.966 1.00 93.81 86 LEU A N 1
ATOM 618 C CA . LEU A 1 86 ? -10.891 8.326 9.948 1.00 93.81 86 LEU A CA 1
ATOM 619 C C . LEU A 1 86 ? -10.030 7.492 8.998 1.00 93.81 86 LEU A C 1
ATOM 621 O O . LEU A 1 86 ? -9.248 8.055 8.236 1.00 93.81 86 LEU A O 1
ATOM 625 N N . MET A 1 87 ? -10.202 6.168 8.992 1.00 92.62 87 MET A N 1
ATOM 626 C CA . MET A 1 87 ? -9.485 5.299 8.060 1.00 92.62 87 MET A CA 1
ATOM 627 C C . MET A 1 87 ? -9.836 5.600 6.594 1.00 92.62 87 MET A C 1
ATOM 629 O O . MET A 1 87 ? -8.946 5.645 5.745 1.00 92.62 87 MET A O 1
ATOM 633 N N . THR A 1 88 ? -11.113 5.861 6.301 1.00 91.38 88 THR A N 1
ATOM 634 C CA . THR A 1 88 ? -11.560 6.238 4.951 1.00 91.38 88 THR A CA 1
ATOM 635 C C . THR A 1 88 ? -10.929 7.547 4.499 1.00 91.38 88 THR A C 1
ATO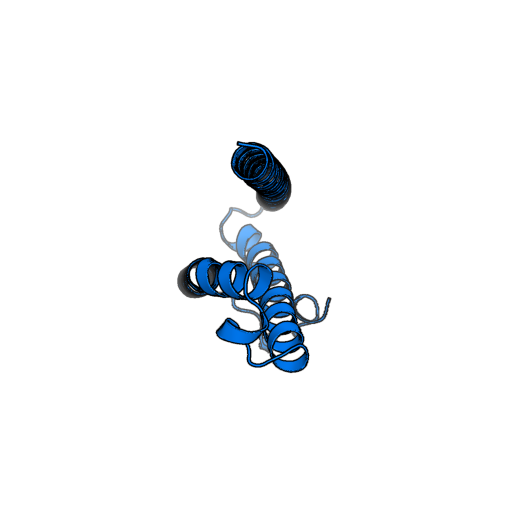M 637 O O . THR A 1 88 ? -10.386 7.625 3.396 1.00 91.38 88 THR A O 1
ATOM 640 N N . THR A 1 89 ? -10.937 8.557 5.367 1.00 93.44 89 THR A N 1
ATOM 641 C CA . THR A 1 89 ? -10.307 9.848 5.085 1.00 93.44 89 THR A CA 1
ATOM 642 C C . THR A 1 89 ? -8.802 9.694 4.886 1.00 93.44 89 THR A C 1
ATOM 644 O O . THR A 1 89 ? -8.270 10.199 3.905 1.00 93.44 89 THR A O 1
ATOM 647 N N . ALA A 1 90 ? -8.116 8.939 5.750 1.00 91.75 90 ALA A N 1
ATOM 648 C CA . ALA A 1 90 ? -6.683 8.684 5.615 1.00 91.75 90 ALA A CA 1
ATOM 649 C C . ALA A 1 90 ? -6.340 8.006 4.278 1.00 91.75 90 ALA A C 1
ATOM 651 O O . ALA A 1 90 ? -5.382 8.401 3.611 1.00 91.75 90 ALA A O 1
ATOM 652 N N . PHE A 1 91 ? -7.150 7.030 3.850 1.00 90.62 91 PHE A N 1
ATOM 653 C CA . PHE A 1 91 ? -6.984 6.382 2.552 1.00 90.62 91 PHE A CA 1
ATOM 654 C C . PHE A 1 91 ? -7.126 7.385 1.399 1.00 90.62 91 PHE A C 1
ATOM 656 O O . PHE A 1 91 ? -6.219 7.486 0.573 1.00 90.62 91 PHE A O 1
ATOM 663 N N . GLN A 1 92 ? -8.199 8.178 1.369 1.00 93.50 92 GLN A N 1
ATOM 664 C CA . GLN A 1 92 ? -8.411 9.154 0.294 1.00 93.50 92 GLN A CA 1
ATOM 665 C C . GLN A 1 92 ? -7.326 10.232 0.255 1.00 93.50 92 GLN A C 1
ATOM 667 O O . GLN A 1 92 ? -6.814 10.549 -0.820 1.00 93.50 92 GLN A O 1
ATOM 672 N N . SER A 1 93 ? -6.903 10.731 1.418 1.00 94.94 93 SER A N 1
ATOM 673 C CA . SER A 1 93 ? -5.790 11.676 1.518 1.00 94.94 93 SER A CA 1
ATOM 674 C C . SER A 1 93 ? -4.489 11.084 0.976 1.00 94.94 93 SER A C 1
ATOM 676 O O . SER A 1 93 ? -3.757 11.767 0.265 1.00 94.94 93 SER A O 1
ATOM 678 N N . SER A 1 94 ? -4.211 9.803 1.245 1.00 92.00 94 SER A N 1
ATOM 679 C CA . SER A 1 94 ? -3.024 9.128 0.705 1.00 92.00 94 SER A CA 1
ATOM 680 C C . SER A 1 94 ? -3.071 8.985 -0.820 1.00 92.00 94 SER A C 1
ATOM 682 O O . SER A 1 94 ? -2.053 9.174 -1.485 1.00 92.00 94 SER A O 1
ATOM 684 N N . CYS A 1 95 ? -4.249 8.715 -1.395 1.00 91.69 95 CYS A N 1
ATOM 685 C CA . CYS A 1 95 ? -4.429 8.656 -2.844 1.00 91.69 95 CYS A CA 1
ATOM 686 C C . CYS A 1 95 ? -4.220 10.028 -3.490 1.00 91.69 95 CYS A C 1
ATOM 688 O O . CYS A 1 95 ? -3.529 10.127 -4.501 1.00 91.69 95 CYS A O 1
ATOM 690 N N . PHE A 1 96 ? -4.768 11.083 -2.886 1.00 93.94 96 PHE A N 1
ATOM 691 C CA . PHE A 1 96 ? -4.574 12.451 -3.355 1.00 93.94 96 PHE A CA 1
ATOM 692 C C . PHE A 1 96 ? -3.098 12.868 -3.303 1.00 93.94 96 PHE A C 1
ATOM 694 O O . PHE A 1 96 ? -2.555 13.329 -4.305 1.00 93.94 96 PHE A O 1
ATOM 701 N N . ALA A 1 97 ? -2.417 12.619 -2.180 1.00 93.19 97 ALA A N 1
ATOM 702 C CA . ALA A 1 97 ? -0.984 12.879 -2.048 1.00 93.19 97 ALA A CA 1
ATOM 703 C C . ALA A 1 97 ? -0.158 12.094 -3.083 1.00 93.19 97 ALA A C 1
ATOM 705 O O . ALA A 1 97 ? 0.740 12.651 -3.712 1.00 93.19 97 ALA A O 1
ATOM 706 N N . GLY A 1 98 ? -0.491 10.819 -3.311 1.00 89.06 98 GLY A N 1
ATOM 707 C CA . GLY A 1 98 ? 0.141 9.999 -4.344 1.00 89.06 98 GLY A CA 1
ATOM 708 C C . GLY A 1 98 ? -0.042 10.569 -5.752 1.00 89.06 98 GLY A C 1
ATOM 709 O O . GLY A 1 98 ? 0.915 10.609 -6.521 1.00 89.06 98 GLY A O 1
ATOM 710 N N . LEU A 1 99 ? -1.240 11.065 -6.078 1.00 91.50 99 LEU A N 1
ATOM 711 C CA . LEU A 1 99 ? -1.518 11.710 -7.362 1.00 91.50 99 LEU A CA 1
ATOM 712 C C . LEU A 1 99 ? -0.701 12.995 -7.538 1.00 91.50 99 LEU A C 1
ATOM 714 O O . LEU A 1 99 ? -0.113 13.200 -8.597 1.00 91.50 99 LEU A O 1
ATOM 718 N N . MET A 1 100 ? -0.619 13.832 -6.500 1.00 94.94 100 MET A N 1
ATOM 719 C CA . MET A 1 100 ? 0.201 15.046 -6.528 1.00 94.94 100 MET A CA 1
ATOM 720 C C . MET A 1 100 ? 1.682 14.729 -6.753 1.00 94.94 100 MET A C 1
ATOM 722 O O . MET A 1 100 ? 2.326 15.372 -7.579 1.00 94.94 100 MET A O 1
ATOM 726 N N . LEU A 1 101 ? 2.217 13.719 -6.060 1.00 89.12 101 LEU A N 1
ATOM 727 C CA . LEU A 1 101 ? 3.604 13.280 -6.235 1.00 89.12 101 LEU A CA 1
ATOM 728 C C . LEU A 1 101 ? 3.858 12.734 -7.643 1.00 89.12 101 LEU A C 1
ATOM 730 O O . LEU A 1 101 ? 4.872 13.071 -8.249 1.00 89.12 101 LEU A O 1
ATOM 734 N N . ALA A 1 102 ? 2.939 11.930 -8.181 1.00 86.62 102 ALA A N 1
ATOM 735 C CA . ALA A 1 102 ? 3.050 11.408 -9.539 1.00 86.62 102 ALA A CA 1
ATOM 736 C C . ALA A 1 102 ? 3.037 12.538 -10.582 1.00 86.62 102 ALA A C 1
ATOM 738 O O . ALA A 1 102 ? 3.881 12.555 -11.476 1.00 86.62 102 ALA A O 1
ATOM 739 N N . ALA A 1 103 ? 2.136 13.513 -10.431 1.00 89.38 103 ALA A N 1
ATOM 740 C CA . ALA A 1 103 ? 2.070 14.682 -11.304 1.00 89.38 103 ALA A CA 1
ATOM 741 C C . ALA A 1 103 ? 3.356 15.523 -11.234 1.00 89.38 103 ALA A C 1
ATOM 743 O O . ALA A 1 103 ? 3.895 15.914 -12.269 1.00 89.38 103 ALA A O 1
ATOM 744 N N . ALA A 1 104 ? 3.888 15.751 -10.029 1.00 89.56 104 ALA A N 1
ATOM 745 C CA . ALA A 1 104 ? 5.147 16.467 -9.836 1.00 89.56 104 ALA A CA 1
ATOM 746 C C . ALA A 1 104 ? 6.336 15.730 -10.476 1.00 89.56 104 ALA A C 1
ATOM 748 O O . ALA A 1 104 ? 7.145 16.354 -11.162 1.00 89.56 104 ALA A O 1
ATOM 749 N N . ALA A 1 105 ? 6.422 14.406 -10.307 1.00 85.19 105 ALA A N 1
ATOM 750 C CA . ALA A 1 105 ? 7.467 13.583 -10.913 1.00 85.19 105 ALA A CA 1
ATOM 751 C C . ALA A 1 105 ? 7.391 13.594 -12.448 1.00 85.19 105 ALA A C 1
ATOM 753 O O . ALA A 1 105 ? 8.413 13.758 -13.114 1.00 85.19 105 ALA A O 1
ATOM 754 N N . GLN A 1 106 ? 6.184 13.482 -13.012 1.00 86.19 106 GLN A N 1
ATOM 755 C CA . GLN A 1 106 ? 5.969 13.573 -14.455 1.00 86.19 106 GLN A CA 1
ATOM 756 C C . GLN A 1 106 ? 6.377 14.949 -14.997 1.00 86.19 106 GLN A C 1
ATOM 758 O O . GLN A 1 106 ? 7.073 15.023 -16.006 1.00 86.19 106 GLN A O 1
ATOM 763 N N . HIS A 1 107 ? 5.988 16.035 -14.323 1.00 90.19 107 HIS A N 1
ATOM 764 C CA . HIS A 1 107 ? 6.364 17.388 -14.728 1.00 90.19 107 HIS A CA 1
ATOM 765 C C . HIS A 1 107 ? 7.885 17.594 -14.690 1.00 90.19 107 HIS A C 1
ATOM 767 O O . HIS A 1 107 ? 8.460 18.093 -15.653 1.00 90.19 107 HIS A O 1
ATOM 773 N N . ALA A 1 108 ? 8.552 17.171 -13.611 1.00 86.69 108 ALA A N 1
ATOM 774 C CA . ALA A 1 108 ? 10.006 17.264 -13.493 1.00 86.69 108 ALA A CA 1
ATOM 775 C C . ALA A 1 108 ? 10.730 16.489 -14.606 1.00 86.69 108 ALA A C 1
ATOM 777 O O . ALA A 1 108 ? 11.701 16.988 -15.170 1.00 86.69 108 ALA A O 1
ATOM 778 N N . TRP A 1 109 ? 10.233 15.299 -14.958 1.00 83.50 109 TRP A N 1
ATOM 779 C CA . TRP A 1 109 ? 10.793 14.495 -16.042 1.00 83.50 109 TRP A CA 1
ATOM 780 C C . TRP A 1 109 ? 10.631 15.159 -17.415 1.00 83.50 109 TRP A C 1
ATOM 782 O O . TRP A 1 109 ? 11.592 15.215 -18.178 1.00 83.50 109 TRP A O 1
ATOM 792 N N . LEU A 1 110 ? 9.452 15.718 -17.708 1.00 86.62 110 LEU A N 1
ATOM 793 C CA . LEU A 1 110 ? 9.200 16.434 -18.964 1.00 86.62 110 LEU A CA 1
ATOM 794 C C . LEU A 1 110 ? 10.074 17.687 -19.107 1.00 86.62 110 LEU A C 1
ATOM 796 O O . LEU A 1 110 ? 10.593 17.941 -20.188 1.00 86.62 110 LEU A O 1
ATOM 800 N N . VAL A 1 111 ? 10.265 18.447 -18.023 1.00 87.88 111 VAL A N 1
ATOM 801 C CA . VAL A 1 111 ? 11.159 19.617 -18.018 1.00 87.88 111 VAL A CA 1
ATOM 802 C C . VAL A 1 111 ? 12.611 19.197 -18.246 1.00 87.88 111 VAL A C 1
ATOM 804 O O . VAL A 1 111 ? 13.294 19.813 -19.056 1.00 87.88 111 VAL A O 1
ATOM 807 N N . ALA A 1 112 ? 13.076 18.137 -17.578 1.00 83.75 112 ALA A N 1
ATOM 808 C CA . ALA A 1 112 ? 14.439 17.633 -17.747 1.00 83.75 112 ALA A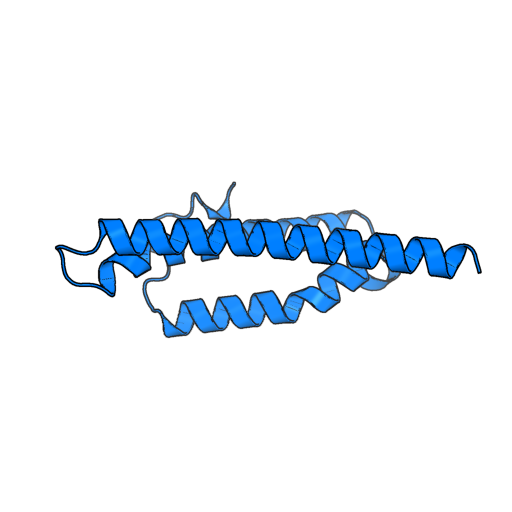 CA 1
ATOM 809 C C . ALA A 1 112 ? 14.709 17.086 -19.159 1.00 83.75 112 ALA A C 1
ATOM 811 O O . ALA A 1 112 ? 15.829 17.189 -19.636 1.00 83.75 112 ALA A O 1
ATOM 812 N N . ALA A 1 113 ? 13.704 16.515 -19.828 1.00 79.12 113 ALA A N 1
ATOM 813 C CA . ALA A 1 113 ? 13.832 16.019 -21.199 1.00 79.12 113 ALA A CA 1
ATOM 814 C C . ALA A 1 113 ? 13.830 17.133 -22.266 1.00 79.12 113 ALA A C 1
ATOM 816 O O . ALA A 1 113 ? 14.188 16.873 -23.413 1.00 79.12 113 ALA A O 1
ATOM 817 N N . ALA A 1 114 ? 13.391 18.345 -21.913 1.00 74.88 114 ALA A N 1
ATOM 818 C CA . ALA A 1 114 ? 13.339 19.505 -22.804 1.00 74.88 114 ALA A CA 1
ATOM 819 C C . ALA A 1 114 ? 14.568 20.432 -22.692 1.00 74.88 114 ALA A C 1
ATOM 821 O O . ALA A 1 114 ? 14.665 21.387 -23.465 1.00 74.88 114 ALA A O 1
ATOM 822 N N . ALA A 1 115 ? 15.459 20.174 -21.728 1.00 62.16 115 ALA A N 1
ATOM 823 C CA . ALA A 1 115 ? 16.705 20.902 -21.478 1.00 62.16 115 ALA A CA 1
ATOM 824 C C . ALA A 1 115 ? 17.910 20.147 -22.056 1.00 62.16 115 ALA A C 1
ATOM 826 O O . ALA A 1 115 ? 18.849 20.834 -22.517 1.00 62.16 115 ALA A O 1
#

Sequence (115 aa):
IGGRLVPRRLQLSSVPRLLLLGLLKAASLPLLFLAIFYPSAATGGDVGLALLVGCFWVGSGYLNTCSYLIVPTLVPPGQKGAASGLMTTAFQSSCFAGLMLAAAAQHAWLVAAAA

Foldseek 3Di:
DQLQVDDPVPADQDPVVLVVLVVVLVVCVVLLVCCVVPVCVSQVDDVRNCVSVVVSVSSVNNSLNSCLVNQLVVDPVVCSVVSSVVSVVVVVVVVVVVVVVVVVVVVVVVVVVVD

Secondary structure (DSSP, 8-state):
-GGGG--GGGS---HHHHHHHHHHHHHTHHHHHHHHH-HHHHHSSHHHHHHHHHHHHHHHHHHHHHHHHHGGGSS-GGGHHHHHHHHHHHHHHHHHHHHHHHHHHHHHHHHHHT-

InterPro domains:
  IPR036259 MFS transporter superfamily [G3DSA:1.20.1250.20] (1-115)
  IPR036259 MFS transporter superfamily [SSF103473] (16-108)

Organism: NCBI:txid1486919

Radius of gyration: 17.47 Å; chains: 1; bounding box: 36×38×45 Å